Protein AF-A0A951N877-F1 (afdb_monomer_lite)

Structure (mmCIF, N/CA/C/O backbone):
data_AF-A0A951N877-F1
#
_entry.id   AF-A0A951N877-F1
#
loop_
_atom_site.group_PDB
_atom_site.id
_atom_site.type_symbol
_atom_site.label_atom_id
_atom_site.label_alt_id
_atom_site.label_comp_id
_atom_site.label_asym_id
_atom_site.label_entity_id
_atom_site.label_seq_id
_atom_site.pdbx_PDB_ins_code
_atom_site.Cartn_x
_atom_site.Cartn_y
_atom_site.Cartn_z
_atom_site.occupancy
_atom_site.B_iso_or_equiv
_atom_site.auth_seq_id
_atom_site.auth_comp_id
_atom_site.auth_asym_id
_atom_site.auth_atom_id
_atom_site.pdbx_PDB_model_num
ATOM 1 N N . MET A 1 1 ? -20.552 7.213 28.892 1.00 54.47 1 MET A N 1
ATOM 2 C CA . MET A 1 1 ? -20.915 5.884 28.339 1.00 54.47 1 MET A CA 1
ATOM 3 C C . MET A 1 1 ? -21.108 5.866 26.818 1.00 54.47 1 MET A C 1
ATOM 5 O O . MET A 1 1 ? -20.849 4.827 26.230 1.00 54.47 1 MET A O 1
ATOM 9 N N . SER A 1 2 ? -21.451 6.979 26.154 1.00 58.94 2 SER A N 1
ATOM 10 C CA . SER A 1 2 ? -21.647 7.034 24.687 1.00 58.94 2 SER A CA 1
ATOM 11 C C . SER A 1 2 ? -20.366 6.885 23.842 1.00 58.94 2 SER A C 1
ATOM 13 O O . SER A 1 2 ? -20.432 6.435 22.705 1.00 58.94 2 SER A O 1
ATOM 15 N N . SER A 1 3 ? -19.192 7.194 24.407 1.00 68.81 3 SER A N 1
ATOM 16 C CA . SER A 1 3 ? -17.902 7.147 23.693 1.00 68.81 3 SER A CA 1
ATOM 17 C C . SER A 1 3 ? -17.394 5.715 23.417 1.00 68.81 3 SER A C 1
ATOM 19 O O . SER A 1 3 ? -16.803 5.448 22.378 1.00 68.81 3 SER A O 1
ATOM 21 N N . ILE A 1 4 ? -17.710 4.739 24.281 1.00 68.75 4 ILE A N 1
ATOM 22 C CA . ILE A 1 4 ? -17.199 3.357 24.148 1.00 68.75 4 ILE A CA 1
ATOM 23 C C . ILE A 1 4 ? -17.908 2.583 23.023 1.00 68.75 4 ILE A C 1
ATOM 25 O O . ILE A 1 4 ? -17.292 1.753 22.357 1.00 68.75 4 ILE A O 1
ATOM 29 N N . LEU A 1 5 ? -19.198 2.847 22.787 1.00 69.06 5 LEU A N 1
ATOM 30 C CA . LEU A 1 5 ? -19.955 2.199 21.708 1.00 69.06 5 LEU A CA 1
ATOM 31 C C . LEU A 1 5 ? -19.586 2.770 20.334 1.00 69.06 5 LEU A C 1
ATOM 33 O O . LEU A 1 5 ? -19.436 2.001 19.386 1.00 69.06 5 LEU A O 1
ATOM 37 N N . ALA A 1 6 ? -19.371 4.087 20.250 1.00 65.12 6 ALA A N 1
ATOM 38 C CA . ALA A 1 6 ? -18.875 4.742 19.042 1.00 65.12 6 ALA A CA 1
ATOM 39 C C . ALA A 1 6 ? -17.460 4.261 18.685 1.00 65.12 6 ALA A C 1
ATOM 41 O O . ALA A 1 6 ? -17.220 3.893 17.538 1.00 65.12 6 ALA A O 1
ATOM 42 N N . GLN A 1 7 ? -16.567 4.145 19.680 1.00 64.19 7 GLN A N 1
ATOM 43 C CA . GLN A 1 7 ? -15.223 3.608 19.464 1.00 64.19 7 GLN A CA 1
ATOM 44 C C . GLN A 1 7 ? -15.273 2.172 18.927 1.00 64.19 7 GLN A C 1
ATOM 46 O O . GLN A 1 7 ? -14.656 1.871 17.915 1.00 64.19 7 GLN A O 1
ATOM 51 N N . ARG A 1 8 ? -16.072 1.286 19.539 1.00 59.75 8 ARG A N 1
ATOM 52 C CA . ARG A 1 8 ? -16.191 -0.115 19.093 1.00 59.75 8 ARG A CA 1
ATOM 53 C C . ARG A 1 8 ? -16.760 -0.253 17.680 1.00 59.75 8 ARG A C 1
ATOM 55 O O . ARG A 1 8 ? -16.337 -1.148 16.950 1.00 59.75 8 ARG A O 1
ATOM 62 N N . ALA A 1 9 ? -17.708 0.603 17.296 1.00 62.47 9 ALA A N 1
ATOM 63 C CA . ALA A 1 9 ? -18.242 0.628 15.937 1.00 62.47 9 ALA A CA 1
ATOM 64 C C . ALA A 1 9 ? -17.178 1.095 14.926 1.00 62.47 9 ALA A C 1
ATOM 66 O O . ALA A 1 9 ? -16.982 0.433 13.90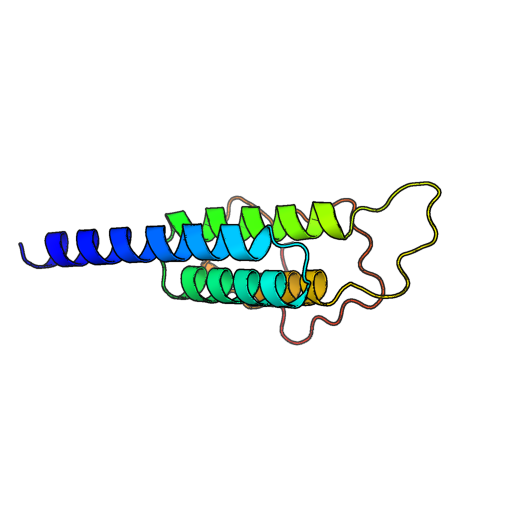6 1.00 62.47 9 ALA A O 1
ATOM 67 N N . GLN A 1 10 ? -16.431 2.153 15.258 1.00 64.31 10 GLN A N 1
ATOM 68 C CA . GLN A 1 10 ? -15.343 2.691 14.437 1.00 64.31 10 GLN A CA 1
ATOM 69 C C . GLN A 1 10 ? -14.196 1.685 14.247 1.00 64.31 10 GLN A C 1
ATOM 71 O O . GLN A 1 10 ? -13.693 1.513 13.133 1.00 64.31 10 GLN A O 1
ATOM 76 N N . THR A 1 11 ? -13.809 0.970 15.309 1.00 63.78 11 THR A N 1
ATOM 77 C CA . THR A 1 11 ? -12.773 -0.071 15.247 1.00 63.78 11 THR A CA 1
ATOM 78 C C . THR A 1 11 ? -13.213 -1.235 14.350 1.00 63.78 11 THR A C 1
ATOM 80 O O . THR A 1 11 ? -12.417 -1.756 13.567 1.00 63.78 11 THR A O 1
ATOM 83 N N . ARG A 1 12 ? -14.495 -1.632 14.408 1.00 65.25 12 ARG A N 1
ATOM 84 C CA . ARG A 1 12 ? -15.034 -2.738 13.596 1.00 65.25 12 ARG A CA 1
ATOM 85 C C . ARG A 1 12 ? -15.077 -2.399 12.105 1.00 65.25 12 ARG A C 1
ATOM 87 O O . ARG A 1 12 ? -14.734 -3.243 11.282 1.00 65.25 12 ARG A O 1
ATOM 94 N N . ASP A 1 13 ? -15.462 -1.172 11.773 1.00 79.81 13 ASP A N 1
ATOM 95 C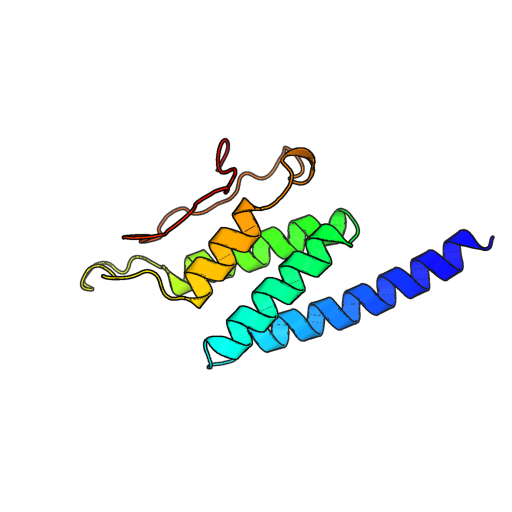 CA . ASP A 1 13 ? -15.498 -0.673 10.396 1.00 79.81 13 ASP A CA 1
ATOM 96 C C . ASP A 1 13 ? -14.079 -0.527 9.812 1.00 79.81 13 ASP A C 1
ATOM 98 O O . ASP A 1 13 ? -13.790 -1.015 8.718 1.00 79.81 13 ASP A O 1
ATOM 102 N N . SER A 1 14 ? -13.139 0.008 10.598 1.00 81.56 14 SER A N 1
ATOM 103 C CA . SER A 1 14 ? -11.723 0.110 10.212 1.00 81.56 14 SER A CA 1
ATOM 104 C C . SER A 1 14 ? -11.093 -1.253 9.905 1.00 81.56 14 SER A C 1
ATOM 106 O O . SER A 1 14 ? -10.375 -1.390 8.916 1.00 81.56 14 SER A O 1
ATOM 108 N N . SER A 1 15 ? -11.397 -2.284 10.704 1.00 85.06 15 SER A N 1
ATOM 109 C CA . SER A 1 15 ? -10.893 -3.643 10.468 1.00 85.06 15 SER A CA 1
ATOM 110 C C . SER A 1 15 ? -11.400 -4.233 9.151 1.00 85.06 15 SER A C 1
ATOM 112 O O . SER A 1 15 ? -10.625 -4.862 8.436 1.00 85.06 15 SER A O 1
ATOM 114 N N . GLY A 1 16 ? -12.677 -4.029 8.812 1.00 89.12 16 GLY A N 1
ATOM 115 C CA . GLY A 1 16 ? -13.249 -4.535 7.559 1.00 89.12 16 GLY A CA 1
ATOM 116 C C . GLY A 1 16 ? -12.631 -3.866 6.330 1.00 89.12 16 GLY A C 1
ATOM 117 O O . GLY A 1 16 ? -12.244 -4.538 5.373 1.00 89.12 16 GLY A O 1
ATOM 118 N N . ARG A 1 17 ? -12.459 -2.542 6.384 1.00 90.56 17 ARG A N 1
ATOM 119 C CA . ARG A 1 17 ? -11.776 -1.778 5.331 1.00 90.56 17 ARG A CA 1
ATOM 120 C C . ARG A 1 17 ? -10.307 -2.183 5.196 1.00 90.56 17 ARG A C 1
ATOM 122 O O . ARG A 1 17 ? -9.815 -2.282 4.076 1.00 90.56 17 ARG A O 1
ATOM 129 N N . PHE A 1 18 ? -9.625 -2.455 6.311 1.00 91.12 18 PHE A N 1
ATOM 130 C CA . PHE A 1 18 ? -8.239 -2.925 6.309 1.00 91.12 18 PHE A CA 1
ATOM 131 C C . PHE A 1 18 ? -8.107 -4.281 5.610 1.00 91.12 18 PHE A C 1
ATOM 133 O O . PHE A 1 18 ? -7.308 -4.406 4.685 1.00 91.12 18 PHE A O 1
ATOM 140 N N . THR A 1 19 ? -8.943 -5.264 5.964 1.00 94.06 19 THR A N 1
ATOM 141 C CA . THR A 1 19 ? -8.978 -6.564 5.275 1.00 94.06 19 THR A CA 1
ATOM 142 C C . THR A 1 19 ? -9.226 -6.395 3.779 1.00 94.06 19 THR A C 1
ATOM 144 O O . THR A 1 19 ? -8.478 -6.942 2.972 1.00 94.06 19 THR A O 1
ATOM 147 N N . ARG A 1 20 ? -10.209 -5.571 3.392 1.00 96.31 20 ARG A N 1
ATOM 148 C CA . ARG A 1 20 ? -10.504 -5.332 1.976 1.00 96.31 20 ARG A CA 1
ATOM 149 C C . ARG A 1 20 ? -9.329 -4.697 1.228 1.00 96.31 20 ARG A C 1
ATOM 151 O O . ARG A 1 20 ? -9.078 -5.030 0.073 1.00 96.31 20 ARG A O 1
ATOM 158 N N . ALA A 1 21 ? -8.604 -3.788 1.871 1.00 96.69 21 ALA A N 1
ATOM 159 C CA . ALA A 1 21 ? -7.432 -3.162 1.277 1.00 96.69 21 ALA A CA 1
ATOM 160 C C . ALA A 1 21 ? -6.277 -4.164 1.082 1.00 96.69 21 ALA A C 1
ATOM 162 O O . ALA A 1 21 ? -5.597 -4.110 0.059 1.00 96.69 21 ALA A O 1
ATOM 163 N N . LEU A 1 22 ? -6.097 -5.111 2.012 1.00 96.00 22 LEU A N 1
ATOM 164 C CA . LEU A 1 22 ? -5.126 -6.202 1.872 1.00 96.00 22 LEU A CA 1
ATOM 165 C C . LEU A 1 22 ? -5.481 -7.164 0.733 1.00 96.00 22 LEU A C 1
ATOM 167 O O . LEU A 1 22 ? -4.588 -7.570 -0.006 1.00 96.00 22 LEU A O 1
ATOM 171 N N . GLU A 1 23 ? -6.762 -7.495 0.558 1.00 97.31 23 GLU A N 1
ATOM 172 C CA . GLU A 1 23 ? -7.224 -8.300 -0.581 1.00 97.31 23 GLU A CA 1
ATOM 173 C C . GLU A 1 23 ? -6.868 -7.620 -1.906 1.00 97.31 23 GLU A C 1
ATOM 175 O O . GLU A 1 23 ? -6.210 -8.221 -2.749 1.00 97.31 23 GLU A O 1
ATOM 180 N N . LEU A 1 24 ? -7.213 -6.335 -2.049 1.00 97.12 24 LEU A N 1
ATOM 181 C CA . LEU A 1 24 ? -6.890 -5.540 -3.238 1.00 97.12 24 LEU A CA 1
ATOM 182 C C . LEU A 1 24 ? -5.377 -5.449 -3.493 1.00 97.12 24 LEU A C 1
ATOM 184 O O . LEU A 1 24 ? -4.942 -5.471 -4.642 1.00 97.12 24 LEU A O 1
ATOM 188 N N . LEU A 1 25 ? -4.564 -5.371 -2.435 1.00 96.50 25 LEU A N 1
ATOM 189 C CA . LEU A 1 25 ? -3.102 -5.363 -2.537 1.00 96.50 25 LEU A CA 1
ATOM 190 C C . LEU A 1 25 ? -2.532 -6.706 -3.030 1.00 96.50 25 LEU A C 1
ATOM 192 O O . LEU A 1 25 ? -1.461 -6.728 -3.641 1.00 96.50 25 LEU A O 1
ATOM 196 N N . GLY A 1 26 ? -3.230 -7.812 -2.765 1.00 93.19 26 GLY A N 1
ATOM 197 C CA . GLY A 1 26 ? -2.858 -9.161 -3.194 1.00 93.19 26 GLY A CA 1
ATOM 198 C C . GLY A 1 26 ? -3.212 -9.491 -4.647 1.00 93.19 26 GLY A C 1
ATOM 199 O O . GLY A 1 26 ? -2.723 -10.489 -5.169 1.00 93.19 26 GLY A O 1
ATOM 200 N N . GLU A 1 27 ? -4.022 -8.660 -5.302 1.00 96.69 27 GLU A N 1
ATOM 201 C CA . GLU A 1 27 ? -4.479 -8.878 -6.675 1.00 96.69 27 GLU A CA 1
ATOM 202 C C . GLU A 1 27 ? -3.349 -8.794 -7.717 1.00 96.69 27 GLU A C 1
ATOM 204 O O . GLU A 1 27 ? -2.364 -8.054 -7.589 1.00 96.69 27 GLU A O 1
ATOM 209 N N . GLU A 1 28 ? -3.526 -9.514 -8.826 1.00 90.88 28 GLU A N 1
ATOM 210 C CA . GLU A 1 28 ? -2.544 -9.567 -9.918 1.00 90.88 28 GLU A CA 1
ATOM 211 C C . GLU A 1 28 ? -2.505 -8.284 -10.754 1.00 90.88 28 GLU A C 1
ATOM 213 O O . GLU A 1 28 ? -1.469 -7.931 -11.333 1.00 90.88 28 GLU A O 1
ATOM 218 N N . THR A 1 29 ? -3.605 -7.532 -10.789 1.00 93.88 29 THR A N 1
ATOM 219 C CA . THR A 1 29 ? -3.681 -6.301 -11.580 1.00 93.88 29 THR A CA 1
ATOM 220 C C . THR A 1 29 ? -3.068 -5.120 -10.832 1.00 93.88 29 THR A C 1
ATOM 222 O O . THR A 1 29 ? -3.349 -4.879 -9.658 1.00 93.88 29 THR A O 1
ATOM 225 N N . ALA A 1 30 ? -2.247 -4.327 -11.527 1.00 91.50 30 ALA A N 1
ATOM 226 C CA . ALA A 1 30 ? -1.645 -3.128 -10.941 1.00 91.50 30 ALA A CA 1
ATOM 227 C C . ALA A 1 30 ? -2.710 -2.140 -10.431 1.00 91.50 30 ALA A C 1
ATOM 229 O O . ALA A 1 30 ? -2.539 -1.552 -9.368 1.00 91.50 30 ALA A O 1
ATOM 230 N N . THR A 1 31 ? -3.834 -2.010 -11.142 1.00 95.25 31 THR A N 1
ATOM 231 C CA . THR A 1 31 ? -4.954 -1.142 -10.754 1.00 95.25 31 THR A CA 1
ATOM 232 C C . THR A 1 31 ? -5.561 -1.535 -9.409 1.00 95.25 31 THR A C 1
ATOM 234 O O . THR A 1 31 ? -5.772 -0.663 -8.567 1.00 95.25 31 THR A O 1
ATOM 237 N N . ALA A 1 32 ? -5.809 -2.828 -9.174 1.00 96.69 32 ALA A N 1
ATOM 238 C CA . ALA A 1 32 ? -6.344 -3.290 -7.896 1.00 96.69 32 ALA A CA 1
ATOM 239 C C . ALA A 1 32 ? -5.352 -3.039 -6.754 1.00 96.69 32 ALA A C 1
ATOM 241 O O . ALA A 1 32 ? -5.740 -2.509 -5.713 1.00 96.69 32 ALA A O 1
ATOM 242 N N . ARG A 1 33 ? -4.057 -3.285 -6.986 1.00 97.00 33 ARG A N 1
ATOM 243 C CA . ARG A 1 33 ? -3.023 -2.994 -5.985 1.00 97.00 33 ARG A CA 1
ATOM 244 C C . ARG A 1 33 ? -2.939 -1.514 -5.642 1.00 97.00 33 ARG A C 1
ATOM 246 O O . ARG A 1 33 ? -2.877 -1.171 -4.468 1.00 97.00 33 ARG A O 1
ATOM 253 N N . ILE A 1 34 ? -3.002 -0.637 -6.643 1.00 96.25 34 ILE A N 1
ATOM 254 C CA . ILE A 1 34 ? -3.035 0.819 -6.444 1.00 96.25 34 ILE A CA 1
ATOM 255 C C . ILE A 1 34 ? -4.270 1.231 -5.629 1.00 96.25 34 ILE A C 1
ATOM 257 O O . ILE A 1 34 ? -4.151 2.038 -4.707 1.00 96.25 34 ILE A O 1
ATOM 261 N N . ALA A 1 35 ? -5.439 0.646 -5.906 1.00 96.38 35 ALA A N 1
ATOM 262 C CA . ALA A 1 35 ? -6.639 0.889 -5.107 1.00 96.38 35 ALA A CA 1
ATOM 263 C C . ALA A 1 35 ? -6.456 0.441 -3.643 1.00 96.38 35 ALA A C 1
ATOM 265 O O . ALA A 1 35 ? -6.808 1.186 -2.728 1.00 96.38 35 ALA A O 1
ATOM 266 N N . GLY A 1 36 ? -5.849 -0.729 -3.413 1.00 97.25 36 GLY A N 1
ATOM 267 C CA . GLY A 1 36 ? -5.502 -1.217 -2.075 1.00 97.25 36 GLY A CA 1
ATOM 268 C C . GLY A 1 36 ? -4.531 -0.290 -1.339 1.00 97.25 36 GLY A C 1
ATOM 269 O O . GLY A 1 36 ? -4.764 0.054 -0.182 1.00 97.25 36 GLY A O 1
ATOM 270 N N . ILE A 1 37 ? -3.490 0.193 -2.022 1.00 96.50 37 ILE A N 1
ATOM 271 C CA . ILE A 1 37 ? -2.506 1.139 -1.471 1.00 96.50 37 ILE A CA 1
ATOM 272 C C . ILE A 1 37 ? -3.180 2.426 -0.991 1.00 96.50 37 ILE A C 1
ATOM 274 O O . ILE A 1 37 ? -2.942 2.861 0.135 1.00 96.50 37 ILE A O 1
ATOM 278 N N . TYR A 1 38 ? -4.044 3.030 -1.808 1.00 94.62 38 TYR A N 1
ATOM 279 C CA . TYR A 1 38 ? -4.718 4.271 -1.423 1.00 94.62 38 TYR A CA 1
ATOM 280 C C . TYR A 1 38 ? -5.798 4.061 -0.357 1.00 94.62 38 TYR A C 1
ATOM 282 O O . TYR A 1 38 ? -6.010 4.942 0.479 1.00 94.62 38 TYR A O 1
ATOM 290 N N . ALA A 1 39 ? -6.433 2.886 -0.316 1.00 94.75 39 ALA A N 1
ATOM 291 C CA . ALA A 1 39 ? -7.318 2.519 0.785 1.00 94.75 39 ALA A CA 1
ATOM 292 C C . ALA A 1 39 ? -6.548 2.405 2.113 1.00 94.75 39 ALA A C 1
ATOM 294 O O . ALA A 1 39 ? -6.999 2.935 3.130 1.00 94.75 39 ALA A O 1
ATOM 295 N N . LEU A 1 40 ? -5.360 1.787 2.101 1.00 94.56 40 LEU A N 1
ATOM 296 C CA . LEU A 1 40 ? -4.461 1.740 3.257 1.00 94.56 40 LEU A CA 1
ATOM 297 C C . LEU A 1 40 ? -3.988 3.144 3.662 1.00 94.56 40 LEU A C 1
ATOM 299 O O . LEU A 1 40 ? -3.980 3.460 4.848 1.00 94.56 40 LEU A O 1
ATOM 303 N N . GLU A 1 41 ? -3.647 4.014 2.706 1.00 91.31 41 GLU A N 1
ATOM 304 C CA . GLU A 1 41 ? -3.275 5.405 2.996 1.00 91.31 41 GLU A CA 1
ATOM 305 C C . GLU A 1 41 ? -4.408 6.156 3.708 1.00 91.31 41 GLU A C 1
ATOM 307 O O . GLU A 1 41 ? -4.165 6.806 4.725 1.00 91.31 41 GLU A O 1
ATOM 312 N N . SER A 1 42 ? -5.646 6.039 3.215 1.00 90.00 42 SER A N 1
ATOM 313 C CA . SER A 1 42 ? -6.812 6.658 3.858 1.00 90.00 42 SER A CA 1
ATOM 314 C C . SER A 1 42 ? -7.009 6.119 5.272 1.00 90.00 42 SER A C 1
ATOM 316 O O . SER A 1 42 ? -7.123 6.899 6.211 1.00 90.00 42 SER A O 1
ATOM 318 N N . LEU A 1 43 ? -6.955 4.794 5.452 1.00 90.56 43 LEU A N 1
ATOM 319 C CA . LEU A 1 43 ? -7.075 4.167 6.772 1.00 90.56 43 LEU A CA 1
ATOM 320 C C . LEU A 1 43 ? -5.983 4.609 7.739 1.00 90.56 43 LEU A C 1
ATOM 322 O O . LEU A 1 43 ? -6.241 4.726 8.932 1.00 90.56 43 LEU A O 1
ATOM 326 N N . ARG A 1 44 ? -4.770 4.863 7.244 1.00 87.00 44 ARG A N 1
ATOM 327 C CA . ARG A 1 44 ? -3.679 5.377 8.069 1.00 87.00 44 ARG A CA 1
ATOM 328 C C . ARG A 1 44 ? -3.966 6.798 8.546 1.00 87.00 44 ARG A C 1
ATOM 330 O O . ARG A 1 44 ? -3.710 7.089 9.707 1.00 87.00 44 ARG A O 1
ATOM 337 N N . ARG A 1 45 ? -4.510 7.662 7.680 1.00 84.19 45 ARG A N 1
ATOM 338 C CA . ARG A 1 45 ? -4.873 9.043 8.046 1.00 84.19 45 ARG A CA 1
ATOM 339 C C . ARG A 1 45 ? -6.057 9.103 9.011 1.00 84.19 45 ARG A C 1
ATOM 341 O O . ARG A 1 45 ? -6.040 9.910 9.932 1.00 84.19 45 ARG A O 1
ATOM 348 N N . ASP A 1 46 ? -7.054 8.249 8.803 1.00 82.12 46 ASP A N 1
ATOM 349 C CA . ASP A 1 46 ? -8.314 8.274 9.558 1.00 82.12 46 ASP A CA 1
ATOM 350 C C . ASP A 1 46 ? -8.282 7.383 10.818 1.00 82.12 46 ASP A C 1
ATOM 352 O O . ASP A 1 46 ? -9.202 7.414 11.638 1.00 82.12 46 ASP A O 1
ATOM 356 N N . GLY A 1 47 ? -7.255 6.538 10.952 1.00 72.75 47 GLY A N 1
ATOM 357 C CA . GLY A 1 47 ? -7.214 5.418 11.889 1.00 72.75 47 GLY A CA 1
ATOM 358 C C . GLY A 1 47 ? -6.432 5.641 13.188 1.00 72.75 47 GLY A C 1
ATOM 359 O O . GLY A 1 47 ? -5.653 6.580 13.379 1.00 72.75 47 GLY A O 1
ATOM 360 N N . GLU A 1 48 ? -6.626 4.695 14.107 1.00 73.94 48 GLU A N 1
ATOM 361 C CA . GLU A 1 48 ? -5.931 4.627 15.395 1.00 73.94 48 GLU A CA 1
ATOM 362 C C . GLU A 1 48 ? -4.426 4.362 15.219 1.00 73.94 48 GLU A C 1
ATOM 364 O O . GLU A 1 48 ? -4.018 3.653 14.298 1.00 73.94 48 GLU A O 1
ATOM 369 N N . ALA A 1 49 ? -3.597 4.858 16.147 1.00 76.00 49 ALA A N 1
ATOM 370 C CA . ALA A 1 49 ? -2.132 4.729 16.100 1.00 76.00 49 ALA A CA 1
ATOM 371 C C . ALA A 1 49 ? -1.643 3.284 15.883 1.00 76.00 49 ALA A C 1
ATOM 373 O O . ALA A 1 49 ? -0.677 3.054 15.157 1.00 76.00 49 ALA A O 1
ATOM 374 N N . THR A 1 50 ? -2.347 2.298 16.447 1.00 76.38 50 THR A N 1
ATOM 375 C CA . THR A 1 50 ? -2.029 0.872 16.292 1.00 76.38 50 THR A CA 1
ATOM 376 C C . THR A 1 50 ? -2.132 0.392 14.840 1.00 76.38 50 THR A C 1
ATOM 378 O O . THR A 1 50 ? -1.297 -0.399 14.402 1.00 76.38 50 THR A O 1
ATOM 381 N N . LEU A 1 51 ? -3.112 0.880 14.069 1.00 80.81 51 LEU A N 1
ATOM 382 C CA . LEU A 1 51 ? -3.268 0.520 12.654 1.00 80.81 51 LEU A CA 1
ATOM 383 C C . LEU A 1 51 ? -2.223 1.205 11.775 1.00 80.81 51 LEU A C 1
ATOM 385 O O . LEU A 1 51 ? -1.785 0.622 10.785 1.00 80.81 51 LEU A O 1
ATOM 389 N N . ARG A 1 52 ? -1.784 2.412 12.144 1.00 85.50 52 ARG A N 1
ATOM 390 C CA . ARG A 1 52 ? -0.824 3.179 11.342 1.00 85.50 52 ARG A CA 1
ATOM 391 C C . ARG A 1 52 ? 0.500 2.442 11.180 1.00 85.50 52 ARG A C 1
ATOM 393 O O . ARG A 1 52 ? 0.982 2.312 10.057 1.00 85.50 52 ARG A O 1
ATOM 400 N N . GLY A 1 53 ? 1.027 1.877 12.269 1.00 84.06 53 GLY A N 1
ATOM 401 C CA . GLY A 1 53 ? 2.247 1.063 12.236 1.00 84.06 53 GLY A CA 1
ATOM 402 C C . GLY A 1 53 ? 2.113 -0.189 11.363 1.00 84.06 53 GLY A C 1
ATOM 403 O O . GLY A 1 53 ? 3.000 -0.482 10.564 1.00 84.06 53 GLY A O 1
ATOM 404 N N . ALA A 1 54 ? 0.981 -0.895 11.455 1.00 88.06 54 ALA A N 1
ATOM 405 C CA . ALA A 1 54 ? 0.713 -2.066 10.620 1.00 88.06 54 ALA A CA 1
ATOM 406 C C . ALA A 1 54 ? 0.632 -1.706 9.127 1.00 88.06 54 ALA A C 1
ATOM 408 O O . ALA A 1 54 ? 1.175 -2.420 8.287 1.00 88.06 54 ALA A O 1
ATOM 409 N N . ILE A 1 55 ? -0.006 -0.582 8.792 1.00 90.38 55 ILE A N 1
ATOM 410 C CA . ILE A 1 55 ? -0.121 -0.100 7.412 1.00 90.38 55 ILE A CA 1
ATOM 411 C C . ILE A 1 55 ? 1.251 0.265 6.835 1.00 90.38 55 ILE A C 1
ATOM 413 O O . ILE A 1 55 ? 1.548 -0.112 5.701 1.00 90.38 55 ILE A O 1
ATOM 417 N N . VAL A 1 56 ? 2.090 0.963 7.607 1.00 88.62 56 VAL A N 1
ATOM 418 C CA . VAL A 1 56 ? 3.461 1.292 7.191 1.00 88.62 56 VAL A CA 1
ATOM 419 C C . VAL A 1 56 ? 4.248 0.016 6.903 1.00 88.62 56 VAL A C 1
ATOM 421 O O . VAL A 1 56 ? 4.819 -0.102 5.824 1.00 88.62 56 VAL A O 1
ATOM 424 N N . GLU A 1 57 ? 4.219 -0.973 7.802 1.00 88.00 57 GLU A N 1
ATOM 425 C CA . GLU A 1 57 ? 4.929 -2.242 7.590 1.00 88.00 57 GLU A CA 1
ATOM 426 C C . GLU A 1 57 ? 4.440 -2.976 6.333 1.00 88.00 57 GLU A C 1
ATOM 428 O O . GLU A 1 57 ? 5.251 -3.450 5.538 1.00 88.00 57 GLU A O 1
ATOM 433 N N . VAL A 1 58 ? 3.122 -3.034 6.109 1.00 93.44 58 VAL A N 1
ATOM 434 C CA . VAL A 1 58 ? 2.533 -3.677 4.923 1.00 93.44 58 VAL A CA 1
ATOM 435 C C . VAL A 1 58 ? 3.005 -3.007 3.632 1.00 93.44 58 VAL A C 1
ATOM 437 O O . VAL A 1 58 ? 3.429 -3.700 2.705 1.00 93.44 58 VAL A O 1
ATOM 440 N N . LEU A 1 59 ? 2.962 -1.674 3.558 1.00 91.81 59 LEU A N 1
ATOM 441 C CA . LEU A 1 59 ? 3.395 -0.937 2.368 1.00 91.81 59 LEU A CA 1
ATOM 442 C C . LEU A 1 59 ? 4.913 -1.051 2.147 1.00 91.81 59 LEU A C 1
ATOM 444 O O . LEU A 1 59 ? 5.348 -1.243 1.012 1.00 91.81 59 LEU A O 1
ATOM 448 N N . SER A 1 60 ? 5.721 -1.023 3.209 1.00 88.12 60 SER A N 1
ATOM 449 C CA . SER A 1 60 ? 7.174 -1.237 3.126 1.00 88.12 60 SER A CA 1
ATOM 450 C C . SER A 1 60 ? 7.517 -2.649 2.656 1.00 88.12 60 SER A C 1
ATOM 452 O O . SER A 1 60 ? 8.350 -2.836 1.770 1.00 88.12 60 SER A O 1
ATOM 454 N N . ALA A 1 61 ? 6.847 -3.670 3.196 1.00 89.25 61 ALA A N 1
ATOM 455 C CA . ALA A 1 61 ? 6.993 -5.051 2.746 1.00 89.25 61 ALA A CA 1
ATOM 456 C C . ALA A 1 61 ? 6.582 -5.217 1.275 1.00 89.25 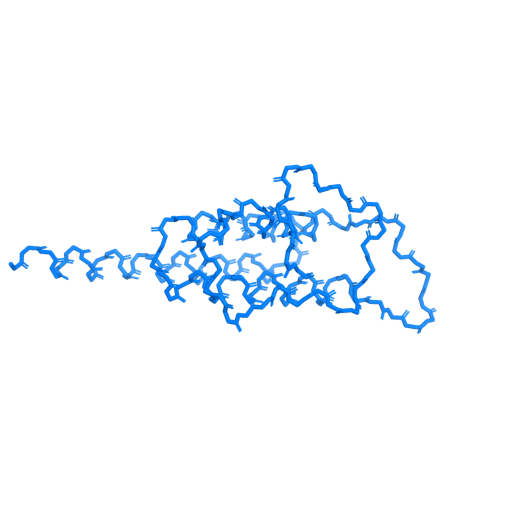61 ALA A C 1
ATOM 458 O O . ALA A 1 61 ? 7.268 -5.906 0.515 1.00 89.25 61 ALA A O 1
ATOM 459 N N . PHE A 1 62 ? 5.505 -4.549 0.854 1.00 91.00 62 PHE A N 1
ATOM 460 C CA . PHE A 1 62 ? 5.072 -4.527 -0.539 1.00 91.00 62 PHE A CA 1
ATOM 461 C C . PHE A 1 62 ? 6.152 -3.952 -1.464 1.00 91.00 62 PHE A C 1
ATOM 463 O O . PHE A 1 62 ? 6.520 -4.599 -2.448 1.00 91.00 62 PHE A O 1
ATOM 470 N N . VAL A 1 63 ? 6.709 -2.785 -1.121 1.00 89.00 63 VAL A N 1
ATOM 471 C CA . VAL A 1 63 ? 7.800 -2.154 -1.878 1.00 89.00 63 VAL A CA 1
ATOM 472 C C . VAL A 1 63 ? 9.028 -3.065 -1.921 1.00 89.00 63 VAL A C 1
ATOM 474 O O . VAL A 1 63 ? 9.512 -3.357 -3.012 1.00 89.00 63 VAL A O 1
ATOM 477 N N . ARG A 1 64 ? 9.484 -3.599 -0.777 1.00 85.19 64 ARG A N 1
ATOM 478 C CA . ARG A 1 64 ? 10.633 -4.526 -0.705 1.00 85.19 64 ARG A CA 1
ATOM 479 C C . ARG A 1 64 ? 10.462 -5.744 -1.607 1.00 85.19 64 ARG A C 1
ATOM 481 O O . ARG A 1 64 ? 11.395 -6.130 -2.306 1.00 85.19 64 ARG A O 1
ATOM 488 N N . ARG A 1 65 ? 9.265 -6.336 -1.631 1.00 85.25 65 ARG A N 1
ATOM 489 C CA . ARG A 1 65 ? 8.968 -7.505 -2.469 1.00 85.25 65 ARG A CA 1
ATOM 490 C C . ARG A 1 65 ? 8.942 -7.163 -3.958 1.00 85.25 65 ARG A C 1
ATOM 492 O O . ARG A 1 65 ? 9.417 -7.952 -4.767 1.00 85.25 65 ARG A O 1
ATOM 499 N N . ARG A 1 66 ? 8.344 -6.031 -4.331 1.00 84.12 66 ARG A N 1
ATOM 500 C CA . ARG A 1 66 ? 8.098 -5.662 -5.736 1.00 84.12 66 ARG A CA 1
ATOM 501 C C . ARG A 1 66 ? 9.283 -4.967 -6.401 1.00 84.12 66 ARG A C 1
ATOM 503 O O . ARG A 1 66 ? 9.419 -5.064 -7.613 1.00 84.12 66 ARG A O 1
ATOM 510 N N . ALA A 1 67 ? 10.118 -4.293 -5.618 1.00 78.62 67 ALA A N 1
ATOM 511 C CA . ALA A 1 67 ? 11.310 -3.584 -6.072 1.00 78.62 67 ALA A CA 1
ATOM 512 C C . ALA A 1 67 ? 12.610 -4.306 -5.684 1.00 78.62 67 ALA A C 1
ATOM 514 O O . ALA A 1 67 ? 13.673 -3.685 -5.668 1.00 78.62 67 ALA A O 1
ATOM 515 N N . ARG A 1 68 ? 12.536 -5.599 -5.337 1.00 74.38 68 ARG A N 1
ATOM 516 C CA . ARG A 1 68 ? 13.699 -6.395 -4.939 1.00 74.38 68 ARG A CA 1
ATOM 517 C C . ARG A 1 68 ? 14.769 -6.343 -6.028 1.00 74.38 68 ARG A C 1
ATOM 519 O O . ARG A 1 68 ? 14.502 -6.688 -7.177 1.00 74.38 68 ARG A O 1
ATOM 526 N N . TRP A 1 69 ? 15.983 -5.945 -5.654 1.00 61.78 69 TRP A N 1
ATOM 527 C CA . TRP A 1 69 ? 17.137 -6.071 -6.537 1.00 61.78 69 TRP A CA 1
ATOM 528 C C . TRP A 1 69 ? 17.557 -7.546 -6.603 1.00 61.78 69 TRP A C 1
ATOM 530 O O . TRP A 1 69 ? 18.017 -8.108 -5.607 1.00 61.78 69 TRP A O 1
ATOM 540 N N . GLU A 1 70 ? 17.415 -8.185 -7.763 1.00 62.88 70 GLU A N 1
ATOM 541 C CA . GLU A 1 70 ? 17.916 -9.544 -7.986 1.00 62.88 70 GLU A CA 1
ATOM 542 C C . GLU A 1 70 ? 19.256 -9.497 -8.731 1.00 62.88 70 GLU A C 1
ATOM 544 O O . GLU A 1 70 ? 19.368 -8.966 -9.836 1.00 62.88 70 GLU A O 1
ATOM 549 N N . ILE A 1 71 ? 20.306 -10.037 -8.102 1.00 54.50 71 ILE A N 1
ATOM 550 C CA . ILE A 1 71 ? 21.647 -10.111 -8.693 1.00 54.50 71 ILE A CA 1
ATOM 551 C C . ILE A 1 71 ? 21.577 -10.999 -9.942 1.00 54.50 71 ILE A C 1
ATOM 553 O O . ILE A 1 71 ? 21.212 -12.167 -9.849 1.00 54.50 71 ILE A O 1
ATOM 557 N N . GLY A 1 72 ? 21.940 -10.441 -11.100 1.00 56.19 72 GLY A N 1
ATOM 558 C CA . GLY A 1 72 ? 21.891 -11.130 -12.395 1.00 56.19 72 GLY A CA 1
ATOM 559 C C . GLY A 1 72 ? 20.711 -10.735 -13.287 1.00 56.19 72 GLY A C 1
ATOM 560 O O . GLY A 1 72 ? 20.684 -11.139 -14.446 1.00 56.19 72 GLY A O 1
ATOM 561 N N . PHE A 1 73 ? 19.781 -9.910 -12.797 1.00 54.81 73 PHE A N 1
ATOM 562 C CA . PHE A 1 73 ? 18.735 -9.304 -13.619 1.00 54.81 73 PHE A CA 1
ATOM 563 C C . PHE A 1 73 ? 19.130 -7.897 -14.070 1.00 54.81 73 PHE A C 1
ATOM 565 O O . PHE A 1 73 ? 19.855 -7.179 -13.375 1.00 54.81 73 PHE A O 1
ATOM 572 N N . ALA A 1 74 ? 18.662 -7.510 -15.261 1.00 56.31 74 ALA A N 1
ATOM 573 C CA . ALA A 1 74 ? 18.839 -6.154 -15.760 1.00 56.31 74 ALA A CA 1
ATOM 574 C C . ALA A 1 74 ? 18.227 -5.151 -14.761 1.00 56.31 74 ALA A C 1
ATOM 576 O O . ALA A 1 74 ? 17.187 -5.452 -14.165 1.00 56.31 74 ALA A O 1
ATOM 577 N N . PRO A 1 75 ? 18.844 -3.971 -14.563 1.00 55.34 75 PRO A N 1
ATOM 578 C CA . PRO A 1 75 ? 18.281 -2.935 -13.709 1.00 55.34 75 PRO A CA 1
ATOM 579 C C . PRO A 1 75 ? 16.833 -2.655 -14.113 1.00 55.34 75 PRO A C 1
ATOM 581 O O . PRO A 1 75 ? 16.548 -2.492 -15.297 1.00 55.34 75 PRO A O 1
ATOM 584 N N . VAL A 1 76 ? 15.925 -2.584 -13.138 1.00 58.25 76 VAL A N 1
ATOM 585 C CA . VAL A 1 76 ? 14.545 -2.153 -13.387 1.00 58.25 76 VAL A CA 1
ATOM 586 C C . VAL A 1 76 ? 14.603 -0.739 -13.978 1.00 58.25 76 VAL A C 1
ATOM 588 O O . VAL A 1 76 ? 14.998 0.199 -13.287 1.00 58.25 76 VAL A O 1
ATOM 591 N N . GLU A 1 77 ? 14.276 -0.598 -15.267 1.00 57.44 77 GLU A N 1
ATOM 592 C CA . GLU A 1 77 ? 14.399 0.678 -15.992 1.00 57.44 77 GLU A CA 1
ATOM 593 C C . GLU A 1 77 ? 13.410 1.729 -15.479 1.00 57.44 77 GLU A C 1
ATOM 595 O O . GLU A 1 77 ? 13.733 2.913 -15.462 1.00 57.44 77 GLU A O 1
ATOM 600 N N . ARG A 1 78 ? 12.226 1.300 -15.017 1.00 63.41 78 ARG A N 1
ATOM 601 C CA . ARG A 1 78 ? 11.195 2.173 -14.445 1.00 63.41 78 ARG A CA 1
ATOM 602 C C . ARG A 1 78 ? 10.515 1.538 -13.247 1.00 63.41 78 ARG A C 1
ATOM 604 O O . ARG A 1 78 ? 10.078 0.389 -13.308 1.00 63.41 78 ARG A O 1
ATOM 611 N N . THR A 1 79 ? 10.368 2.321 -12.183 1.00 73.12 79 THR A N 1
ATOM 612 C CA . THR A 1 79 ? 9.586 1.929 -11.006 1.00 73.12 79 THR A CA 1
ATOM 613 C C . THR A 1 79 ? 8.148 1.603 -11.426 1.00 73.12 79 THR A C 1
ATOM 615 O O . THR A 1 79 ? 7.486 2.400 -12.090 1.00 73.12 79 THR A O 1
ATOM 618 N N . ALA A 1 80 ? 7.655 0.419 -11.056 1.00 84.62 80 ALA A N 1
ATOM 619 C CA . ALA A 1 80 ? 6.289 0.014 -11.370 1.00 84.62 80 ALA A CA 1
ATOM 620 C C . ALA A 1 80 ? 5.271 0.961 -10.704 1.00 84.62 80 ALA A C 1
ATOM 622 O O . ALA A 1 80 ? 5.485 1.426 -9.585 1.00 84.62 80 ALA A O 1
ATOM 623 N N . GLY A 1 81 ? 4.154 1.252 -11.378 1.00 85.50 81 GLY A N 1
ATOM 624 C CA . GLY A 1 81 ? 3.190 2.261 -10.910 1.00 85.50 81 GLY A CA 1
ATOM 625 C C . GLY A 1 81 ? 2.583 1.965 -9.532 1.00 85.50 81 GLY A C 1
ATOM 626 O O . GLY A 1 81 ? 2.297 2.883 -8.770 1.00 85.50 81 GLY A O 1
ATOM 627 N N . ASP A 1 82 ? 2.448 0.689 -9.177 1.00 90.75 82 ASP A N 1
ATOM 628 C CA . ASP A 1 82 ? 2.028 0.242 -7.848 1.00 90.75 82 ASP A CA 1
ATOM 629 C C . ASP A 1 82 ? 3.111 0.477 -6.782 1.00 90.75 82 ASP A C 1
ATOM 631 O O . ASP A 1 82 ? 2.806 0.942 -5.687 1.00 90.75 82 ASP A O 1
ATOM 635 N N . VAL A 1 83 ? 4.383 0.231 -7.101 1.00 89.69 83 VAL A N 1
ATOM 636 C CA . VAL A 1 83 ? 5.516 0.569 -6.222 1.00 89.69 83 VAL A CA 1
ATOM 637 C C . VAL A 1 83 ? 5.593 2.078 -6.004 1.00 89.69 83 VAL A C 1
ATOM 639 O O . VAL A 1 83 ? 5.720 2.530 -4.869 1.00 89.69 83 VAL A O 1
ATOM 642 N N . GLN A 1 84 ? 5.445 2.862 -7.071 1.00 88.81 84 GLN A N 1
ATOM 643 C CA . GLN A 1 84 ? 5.427 4.319 -6.997 1.00 88.81 84 GLN A CA 1
ATOM 644 C C . GLN A 1 84 ? 4.270 4.827 -6.125 1.00 88.81 84 GLN A C 1
ATOM 646 O O . GLN A 1 84 ? 4.479 5.686 -5.271 1.00 88.81 84 GLN A O 1
ATOM 651 N N . ALA A 1 85 ? 3.065 4.272 -6.286 1.00 90.12 85 ALA A N 1
ATOM 652 C CA . ALA A 1 85 ? 1.919 4.615 -5.447 1.00 90.12 85 ALA A CA 1
ATOM 653 C C . ALA A 1 85 ? 2.178 4.299 -3.965 1.00 90.12 85 ALA A C 1
ATOM 655 O O . ALA A 1 85 ? 1.874 5.127 -3.105 1.00 90.12 85 ALA A O 1
ATOM 656 N N . ALA A 1 86 ? 2.775 3.139 -3.661 1.00 91.12 86 ALA A N 1
ATOM 657 C CA . ALA A 1 86 ? 3.107 2.747 -2.291 1.00 91.12 86 ALA A CA 1
ATOM 658 C C . ALA A 1 86 ? 4.141 3.691 -1.662 1.00 91.12 86 ALA A C 1
ATOM 660 O O . ALA A 1 86 ? 3.950 4.142 -0.534 1.00 91.12 86 ALA A O 1
ATOM 661 N N . LEU A 1 87 ? 5.187 4.057 -2.409 1.00 88.38 87 LEU A N 1
ATOM 662 C CA . LEU A 1 87 ? 6.182 5.035 -1.966 1.00 88.38 87 LEU A CA 1
ATOM 663 C C . LEU A 1 87 ? 5.560 6.409 -1.710 1.00 88.38 87 LEU A C 1
ATOM 665 O O . LEU A 1 87 ? 5.838 7.030 -0.687 1.00 88.38 87 LEU A O 1
ATOM 669 N N . THR A 1 88 ? 4.677 6.870 -2.596 1.00 88.12 88 THR A N 1
ATOM 670 C CA . THR A 1 88 ? 3.951 8.127 -2.397 1.00 88.12 88 THR A CA 1
ATOM 671 C C . THR A 1 88 ? 3.057 8.076 -1.152 1.00 88.12 88 THR A C 1
ATOM 673 O O . THR A 1 88 ? 3.037 9.032 -0.381 1.00 88.12 88 THR A O 1
ATOM 676 N N . ALA A 1 89 ? 2.344 6.971 -0.915 1.00 89.69 89 ALA A N 1
ATOM 677 C CA . ALA A 1 89 ? 1.483 6.802 0.259 1.00 89.69 89 ALA A CA 1
ATOM 678 C C . ALA A 1 89 ? 2.269 6.767 1.586 1.00 89.69 89 ALA A C 1
ATOM 680 O O . ALA A 1 89 ? 1.801 7.295 2.604 1.00 89.69 89 ALA A O 1
ATOM 681 N N . LEU A 1 90 ? 3.466 6.169 1.567 1.00 86.31 90 LEU A N 1
ATOM 682 C CA . LEU A 1 90 ? 4.416 6.182 2.682 1.00 86.31 90 LEU A CA 1
ATOM 683 C C . LEU A 1 90 ? 4.953 7.599 2.934 1.00 86.31 90 LEU A C 1
ATOM 685 O O . LEU A 1 90 ? 4.923 8.074 4.066 1.00 86.31 90 LEU A O 1
ATOM 689 N N . GLY A 1 91 ? 5.371 8.301 1.879 1.00 82.06 91 GLY A N 1
ATOM 690 C CA . GLY A 1 91 ? 5.993 9.625 1.968 1.00 82.06 91 GLY A CA 1
ATOM 691 C C . GLY A 1 91 ? 5.051 10.779 2.329 1.00 82.06 91 GLY A C 1
ATOM 692 O O . GLY A 1 91 ? 5.525 11.827 2.760 1.00 82.06 91 GLY A O 1
ATOM 693 N N . ARG A 1 92 ? 3.730 10.610 2.178 1.00 76.50 92 ARG A N 1
ATOM 694 C CA . ARG A 1 92 ? 2.720 11.649 2.470 1.00 76.50 92 ARG A CA 1
ATOM 695 C C . ARG A 1 92 ? 2.271 11.687 3.945 1.00 76.50 92 ARG A C 1
ATOM 697 O O . ARG A 1 92 ? 1.337 12.402 4.295 1.00 76.50 92 ARG A O 1
ATOM 704 N N . ALA A 1 93 ? 2.870 10.885 4.827 1.00 63.72 93 ALA A N 1
ATOM 705 C CA . ALA A 1 93 ? 2.577 10.917 6.262 1.00 63.72 93 ALA A CA 1
ATOM 706 C C . ALA A 1 93 ? 3.096 12.205 6.936 1.00 63.72 93 ALA A C 1
ATOM 708 O O . ALA A 1 93 ? 4.249 12.562 6.705 1.00 63.72 93 ALA A O 1
ATOM 709 N N . PRO A 1 94 ? 2.317 12.861 7.819 1.00 54.47 94 PRO A N 1
ATOM 710 C CA . PRO A 1 94 ? 2.867 13.833 8.763 1.00 54.47 94 PRO A CA 1
ATOM 711 C C . PRO A 1 94 ? 3.909 13.156 9.664 1.00 54.47 94 PRO A C 1
ATOM 713 O O . PRO A 1 94 ? 3.697 12.028 10.110 1.00 54.47 94 PRO A O 1
ATOM 716 N N . GLN A 1 95 ? 5.027 13.831 9.934 1.00 51.28 95 GLN A N 1
ATOM 717 C CA . GLN A 1 95 ? 6.185 13.247 10.630 1.00 51.28 95 GLN A CA 1
ATOM 718 C C . GLN A 1 95 ? 5.892 12.760 12.062 1.00 51.28 95 GLN A C 1
ATOM 720 O O . GLN A 1 95 ? 6.602 11.893 12.563 1.00 51.28 95 GLN A O 1
ATOM 725 N N . ASP A 1 96 ? 4.815 13.245 12.682 1.00 51.88 96 ASP A N 1
ATOM 726 C CA . ASP A 1 96 ? 4.401 12.880 14.045 1.00 51.88 96 ASP A CA 1
ATOM 727 C C . ASP A 1 96 ? 3.708 11.505 14.138 1.00 51.88 96 ASP A C 1
ATOM 729 O O . ASP A 1 96 ? 3.361 11.041 15.225 1.00 51.88 96 ASP A O 1
ATOM 733 N N . ASP A 1 97 ? 3.472 10.854 12.994 1.00 52.88 97 ASP A N 1
ATOM 734 C CA . ASP A 1 97 ? 2.670 9.633 12.870 1.00 52.88 97 ASP A CA 1
ATOM 735 C C . ASP A 1 97 ? 3.503 8.341 12.929 1.00 52.88 97 ASP A C 1
ATOM 737 O O . ASP A 1 97 ? 2.993 7.252 13.215 1.00 52.88 97 ASP A O 1
ATOM 741 N N . VAL A 1 98 ? 4.807 8.465 12.672 1.00 53.44 98 VAL A N 1
ATOM 742 C CA . VAL A 1 98 ? 5.774 7.381 12.820 1.00 53.44 98 VAL A CA 1
ATOM 743 C C . VAL A 1 98 ? 6.157 7.361 14.289 1.00 53.44 98 VAL A C 1
ATOM 745 O O . VAL A 1 98 ? 6.900 8.223 14.750 1.00 53.44 98 VAL A O 1
ATOM 748 N N . GLY A 1 99 ? 5.630 6.393 15.047 1.00 47.28 99 GLY A N 1
ATOM 749 C CA . GLY A 1 99 ? 6.154 6.105 16.380 1.00 47.28 99 GLY A CA 1
ATOM 750 C C . GLY A 1 99 ? 7.676 6.086 16.281 1.00 47.28 99 GLY A C 1
ATOM 751 O O . GLY A 1 99 ? 8.210 5.340 15.461 1.00 47.28 99 GLY A O 1
ATOM 752 N N . ALA A 1 100 ? 8.339 6.957 17.044 1.00 49.47 100 ALA A N 1
ATOM 753 C CA . ALA A 1 100 ? 9.743 7.358 16.902 1.00 49.47 100 ALA A CA 1
ATOM 754 C C . ALA A 1 100 ? 10.787 6.214 16.961 1.00 49.47 100 ALA A C 1
ATOM 756 O O . ALA A 1 100 ? 11.986 6.479 16.954 1.00 49.47 100 ALA A O 1
ATOM 757 N N . ASP A 1 101 ? 10.333 4.962 16.990 1.00 47.97 101 ASP A N 1
ATOM 758 C CA . ASP A 1 101 ? 11.074 3.739 17.268 1.00 47.97 101 ASP A CA 1
ATOM 759 C C . ASP A 1 101 ? 11.194 2.768 16.080 1.00 47.97 101 ASP A C 1
ATOM 761 O O . ASP A 1 101 ? 11.892 1.761 16.201 1.00 47.97 101 ASP A O 1
ATOM 765 N N . ARG A 1 102 ? 10.548 3.014 14.927 1.00 52.31 102 ARG A N 1
ATOM 766 C CA . ARG A 1 102 ? 10.782 2.192 13.721 1.00 52.31 102 ARG A CA 1
ATOM 767 C C . ARG A 1 102 ? 11.010 3.044 12.470 1.00 52.31 102 ARG A C 1
ATOM 769 O O . ARG A 1 102 ? 10.032 3.520 11.894 1.00 52.31 102 ARG A O 1
ATOM 776 N N . PRO A 1 103 ? 12.273 3.237 12.040 1.00 55.94 103 PRO A N 1
ATOM 777 C CA . PRO A 1 103 ? 12.567 3.873 10.761 1.00 55.94 103 PRO A CA 1
ATOM 778 C C . PRO A 1 103 ? 11.986 3.057 9.597 1.00 55.94 103 PRO A C 1
ATOM 780 O O . PRO A 1 103 ? 11.785 1.844 9.697 1.00 55.94 103 PRO A O 1
ATOM 783 N N . LEU A 1 104 ? 11.683 3.747 8.499 1.00 63.50 104 LEU A N 1
ATOM 784 C CA . LEU A 1 104 ? 11.120 3.161 7.288 1.00 63.50 104 LEU A CA 1
ATOM 785 C C . LEU A 1 104 ? 12.169 2.278 6.586 1.00 63.50 104 LEU A C 1
ATOM 787 O O . LEU A 1 104 ? 13.007 2.783 5.853 1.00 63.50 104 LEU A O 1
ATOM 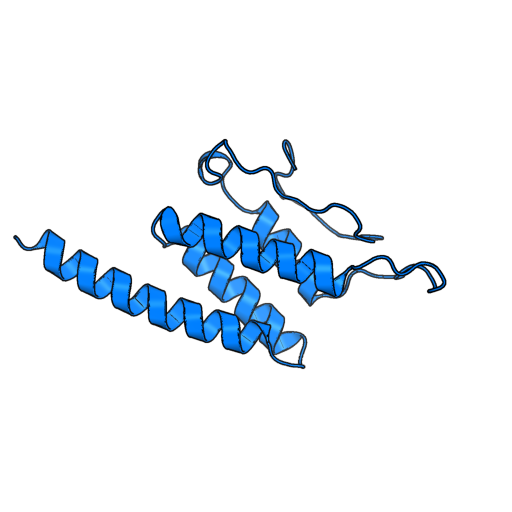791 N N . ASP A 1 105 ? 12.114 0.957 6.772 1.00 60.81 105 ASP A N 1
ATOM 792 C CA . ASP A 1 105 ? 13.080 0.041 6.150 1.00 60.81 105 ASP A CA 1
ATOM 793 C C . ASP A 1 105 ? 12.798 -0.191 4.652 1.00 60.81 105 ASP A C 1
ATOM 795 O O . ASP A 1 105 ? 11.931 -0.983 4.264 1.00 60.81 105 ASP A O 1
ATOM 799 N N . LEU A 1 106 ? 13.577 0.492 3.812 1.00 63.94 106 LEU A N 1
ATOM 800 C CA . LEU A 1 106 ? 13.615 0.336 2.356 1.00 63.94 106 LEU A CA 1
ATOM 801 C C . LEU A 1 106 ? 14.932 -0.287 1.862 1.00 63.94 106 LEU A C 1
ATOM 803 O O . LEU A 1 106 ? 15.287 -0.129 0.697 1.00 63.94 106 LEU A O 1
ATOM 807 N N . HIS A 1 107 ? 15.693 -0.987 2.702 1.00 59.19 107 HIS A N 1
ATOM 808 C CA . HIS A 1 107 ? 16.961 -1.577 2.269 1.00 59.19 107 HIS A CA 1
ATOM 809 C C . HIS A 1 107 ? 16.770 -2.644 1.163 1.00 59.19 107 HIS A C 1
ATOM 811 O O . HIS A 1 107 ? 15.827 -3.439 1.178 1.00 59.19 107 HIS A O 1
ATOM 817 N N . GLY A 1 108 ? 17.717 -2.706 0.217 1.00 53.91 108 GLY A N 1
ATOM 818 C CA . GLY A 1 108 ? 17.814 -3.785 -0.778 1.00 53.91 108 GLY A CA 1
ATOM 819 C C . GLY A 1 108 ? 16.890 -3.657 -1.997 1.00 53.91 108 GLY A C 1
ATOM 820 O O . GLY A 1 108 ? 16.720 -4.628 -2.740 1.00 53.91 108 GLY A O 1
ATOM 821 N N . ILE A 1 109 ? 16.294 -2.481 -2.215 1.00 64.50 109 ILE A N 1
ATOM 822 C CA . ILE A 1 109 ? 15.414 -2.209 -3.360 1.00 64.50 109 ILE A CA 1
ATOM 823 C C . ILE A 1 109 ? 16.092 -1.387 -4.463 1.00 64.50 109 ILE A C 1
ATOM 825 O O . ILE A 1 109 ? 16.970 -0.563 -4.212 1.00 64.50 109 ILE A O 1
ATOM 829 N N . ALA A 1 110 ? 15.630 -1.584 -5.697 1.00 66.81 110 ALA A N 1
ATOM 830 C CA . ALA A 1 110 ? 16.022 -0.835 -6.885 1.00 66.81 110 ALA A CA 1
ATOM 831 C C . ALA A 1 110 ? 14.932 0.191 -7.250 1.00 66.81 110 ALA A C 1
ATOM 833 O O . ALA A 1 110 ? 13.927 -0.171 -7.855 1.00 66.81 110 ALA A O 1
ATOM 834 N N . LEU A 1 111 ? 15.110 1.472 -6.907 1.00 65.19 111 LEU A N 1
ATOM 835 C CA . LEU A 1 111 ? 14.128 2.541 -7.186 1.00 65.19 111 LEU A CA 1
ATOM 836 C C . LEU A 1 111 ? 14.598 3.531 -8.256 1.00 65.19 111 LEU A C 1
ATOM 838 O O . LEU A 1 111 ? 14.512 4.750 -8.091 1.00 65.19 111 LEU A O 1
ATOM 842 N N . ARG A 1 112 ? 15.139 3.024 -9.366 1.00 62.47 112 ARG A N 1
ATOM 843 C CA . ARG A 1 112 ? 15.560 3.902 -10.461 1.00 62.47 112 ARG A CA 1
ATOM 844 C C . ARG A 1 112 ? 14.326 4.622 -11.039 1.00 62.47 112 ARG A C 1
ATOM 846 O O . ARG A 1 112 ? 13.268 4.019 -11.224 1.00 62.47 112 ARG A O 1
ATOM 853 N N . GLU A 1 113 ? 14.466 5.932 -11.247 1.00 58.56 113 GLU A N 1
ATOM 854 C CA . GLU A 1 113 ? 13.399 6.848 -11.696 1.00 58.56 113 GLU A CA 1
ATOM 855 C C . G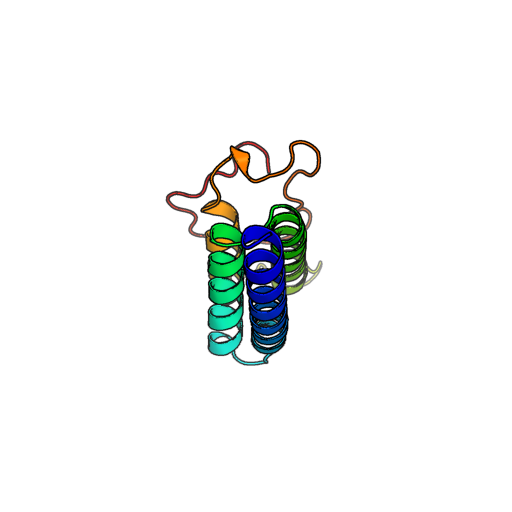LU A 1 113 ? 12.179 6.978 -10.762 1.00 58.56 113 GLU A C 1
ATOM 857 O O . GLU A 1 113 ? 11.130 7.452 -11.196 1.00 58.56 113 GLU A O 1
ATOM 862 N N . ALA A 1 114 ? 12.279 6.605 -9.480 1.00 66.25 114 ALA A N 1
ATOM 863 C CA . ALA A 1 114 ? 11.197 6.888 -8.537 1.00 66.25 114 ALA A CA 1
ATOM 864 C C . ALA A 1 114 ? 10.953 8.406 -8.432 1.00 66.25 114 ALA A C 1
ATOM 866 O O . ALA A 1 114 ? 11.859 9.188 -8.139 1.00 66.25 114 ALA A O 1
ATOM 867 N N . TYR A 1 115 ? 9.711 8.823 -8.673 1.00 64.19 115 TYR A N 1
ATOM 868 C CA . TYR A 1 115 ? 9.297 10.220 -8.650 1.00 64.19 115 TYR A CA 1
ATOM 869 C C . TYR A 1 115 ? 8.637 10.533 -7.308 1.00 64.19 115 TYR A C 1
ATOM 871 O O . TYR A 1 115 ? 7.494 10.159 -7.065 1.00 64.19 115 TYR A O 1
ATOM 879 N N . LEU A 1 116 ? 9.360 11.198 -6.407 1.00 71.88 116 LEU A N 1
ATOM 880 C CA . LEU A 1 116 ? 8.937 11.406 -5.015 1.00 71.88 116 LEU A CA 1
ATOM 881 C C . LEU A 1 116 ? 8.723 12.892 -4.672 1.00 71.88 116 LEU A C 1
ATOM 883 O O . LEU A 1 116 ? 9.267 13.367 -3.673 1.00 71.88 116 LEU A O 1
ATOM 887 N N . PRO A 1 117 ? 7.969 13.676 -5.469 1.00 51.09 117 PRO A N 1
ATOM 888 C CA . PRO A 1 117 ? 7.692 15.053 -5.091 1.00 51.09 117 PRO A CA 1
ATOM 889 C C . PRO A 1 117 ? 6.845 15.061 -3.810 1.00 51.09 117 PRO A C 1
ATOM 891 O O . PRO A 1 117 ? 5.920 14.259 -3.665 1.00 51.09 117 PRO A O 1
ATOM 894 N N . LEU A 1 118 ? 7.138 15.987 -2.894 1.00 54.25 118 LEU A N 1
ATOM 895 C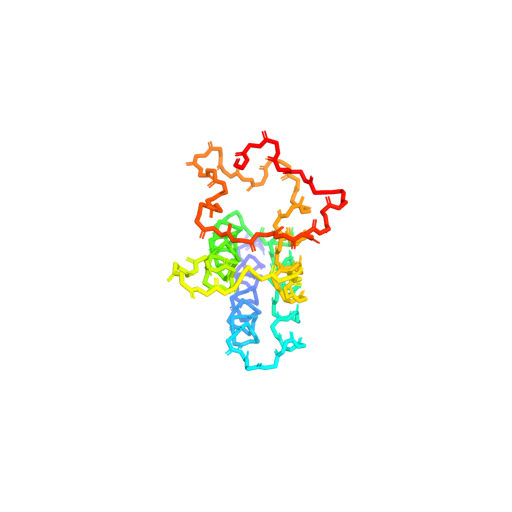 CA . LEU A 1 118 ? 6.356 16.212 -1.666 1.00 54.25 118 LEU A CA 1
ATOM 896 C C . LEU A 1 118 ? 6.375 15.046 -0.655 1.00 54.25 118 LEU A C 1
ATOM 898 O O . LEU A 1 118 ? 5.508 14.981 0.214 1.00 54.25 118 LEU A O 1
ATOM 902 N N . CYS A 1 119 ? 7.323 14.113 -0.772 1.00 60.62 119 CYS A N 1
ATOM 903 C CA . CYS A 1 119 ? 7.488 13.021 0.186 1.00 60.62 119 CYS A CA 1
ATOM 904 C C . CYS A 1 119 ? 8.516 13.391 1.266 1.00 60.62 119 CYS A C 1
ATOM 906 O O . CYS A 1 119 ? 9.616 13.834 0.940 1.00 60.62 119 CYS A O 1
ATOM 908 N N . HIS A 1 120 ? 8.189 13.159 2.537 1.00 59.28 120 HIS A N 1
ATOM 909 C CA . HIS A 1 120 ? 9.069 13.463 3.669 1.00 59.28 120 HIS A CA 1
ATOM 910 C C . HIS A 1 120 ? 9.835 12.210 4.135 1.00 59.28 120 HIS A C 1
ATOM 912 O O . HIS A 1 120 ? 9.405 11.525 5.059 1.00 59.28 120 HIS A O 1
ATOM 918 N N . PHE A 1 121 ? 10.980 11.906 3.510 1.00 56.28 121 PHE A N 1
ATOM 919 C CA . PHE A 1 121 ? 11.835 10.743 3.846 1.00 56.28 121 PHE A CA 1
ATOM 920 C C . PHE A 1 121 ? 13.042 11.082 4.726 1.00 56.28 121 PHE A C 1
ATOM 922 O O . PHE A 1 121 ? 14.047 10.383 4.726 1.00 56.28 121 PHE A O 1
ATOM 929 N N . GLU A 1 122 ? 12.964 12.159 5.494 1.00 49.81 122 GLU A N 1
ATOM 930 C CA . GLU A 1 122 ? 14.122 12.788 6.150 1.00 49.81 122 GLU A CA 1
ATOM 931 C C . GLU A 1 122 ? 14.761 11.914 7.258 1.00 49.81 122 GLU A C 1
ATOM 933 O O . GLU A 1 122 ? 15.785 12.279 7.829 1.00 49.81 122 GLU A O 1
ATOM 938 N N . ARG A 1 123 ? 14.165 10.746 7.554 1.00 42.22 123 ARG A N 1
ATOM 939 C CA . ARG A 1 123 ? 14.606 9.749 8.547 1.00 42.22 123 ARG A CA 1
ATOM 940 C C . ARG A 1 123 ? 14.434 8.283 8.089 1.00 42.22 123 ARG A C 1
ATOM 942 O O . ARG A 1 123 ? 14.377 7.402 8.948 1.00 42.22 123 ARG A O 1
ATOM 949 N N . ALA A 1 124 ? 14.254 8.043 6.785 1.00 46.47 124 ALA A N 1
ATOM 950 C CA . ALA A 1 124 ? 14.104 6.701 6.204 1.00 46.47 124 ALA A CA 1
ATOM 951 C C . ALA A 1 124 ? 15.458 5.999 6.026 1.00 46.47 124 ALA A C 1
ATOM 953 O O . ALA A 1 124 ? 16.437 6.699 5.683 1.00 46.47 124 ALA A O 1
#

pLDDT: mean 75.56, std 16.23, range [42.22, 97.31]

Secondary structure (DSSP, 8-state):
-HHHHHHHHHHHHHHHHHHHHHHHHHSSSHHHHHHHHHHHHHHHHHS-HHHHHHHHHHHHHHHHHHSB--TTSPP-SS--HHHHHHHHHHHTS-GGGS-TT-----TTB--TT---TT---TT-

Sequence (124 aa):
MSSILAQRAQTRDSSGRFTRALELLGEETATARIAGIYALESLRRDGEATLRGAIVEVLSAFVRRRARWEIGFAPVERTAGDVQAALTALGRAPQDDVGADRPLDLHGIALREAYLPLCHFERA

Foldseek 3Di:
DVVVVVVVVVVVVLVVLLVCLVVLCPDPDLVSVLVSLVSLLVSLVVHDLVSVVVSLVVLLVSLCVQQADDPPDDQPQADDPSSLSSQQSNQQDDPVSPPPPDQRDNPRGRHPPRDHPNGDNVRD

Radius of gyration: 15.75 Å; chains: 1; bounding box: 44×27×44 Å